Protein AF-A0A7S2FJU8-F1 (afdb_monomer_lite)

pLDDT: mean 85.73, std 15.27, range [33.44, 97.94]

Secondary structure (DSSP, 8-state):
-----S-EETTEE--HHHHHHHHHHHHHHHHHHHHHH-TT--EEEEPPPPP-TT-SB--GGGHHHHHHHHHHHHHHHTT-TTEEEE---PPTTSB-B-SS-TTSB-HHHHHHHHHHHHHHHHHTTSSS-------HHHHTT---TTTS-HHHHHH-SS----

Foldseek 3Di:
DDDDDPQDDVP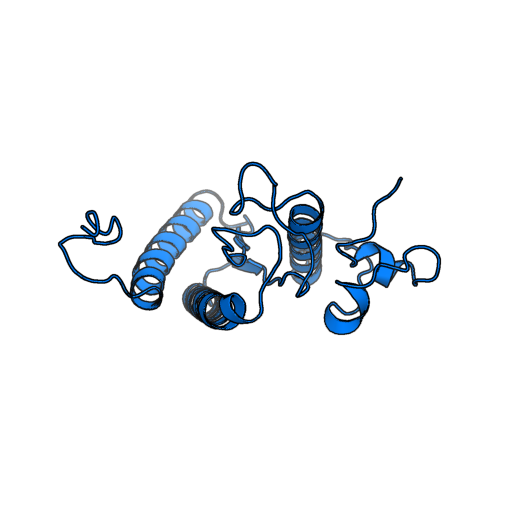DNDDLLNVLVVVLVVVLVVLVVVCVVPVPDAAEAEQQAFQPPPDQFDAPVRPPSSVVSLVSSQVSCPPRPNYYYQDFYADGGDRQADPVHSGHGDQLVVLRRVLSVQVRCVVVVVDPDGQLADDCVPQQCDQPLVPDDPRSLSNYSNHDDD

Radius of gyration: 17.99 Å; chains: 1; bounding box: 42×50×46 Å

Sequence (162 aa):
MSGPREKCYKGADIDALKTADITAVNLKRLIRAIHALSPKTAVLVLARHPDTRQIVYTRESSLPAISALNAAVEKKIEGEPNTFFVNFSFPLGENMFQWLSKVHPNCRGDRVMATSVMEALFSHKILSRGLALGSAEQCLGNSACGSMSLECCQRSALCYVA

Organism: NCBI:txid327968

InterPro domains:
  IPR036514 SGNH hydrolase superfamily [G3DSA:3.40.50.1110] (11-125)

Structure (mmCIF, N/CA/C/O backbone):
data_AF-A0A7S2FJU8-F1
#
_entry.id   AF-A0A7S2FJU8-F1
#
loop_
_atom_site.group_PDB
_atom_site.id
_atom_site.type_symbol
_atom_site.label_atom_id
_atom_site.label_alt_id
_atom_site.label_comp_id
_atom_site.label_asym_id
_atom_site.label_entity_id
_atom_site.label_seq_id
_atom_site.pdbx_PDB_ins_code
_atom_site.Cartn_x
_atom_site.Cartn_y
_atom_site.Cartn_z
_atom_site.occupancy
_atom_site.B_iso_or_equiv
_atom_site.auth_seq_id
_atom_site.auth_comp_id
_atom_site.auth_asym_id
_atom_site.auth_atom_id
_atom_site.pdbx_PDB_model_num
ATOM 1 N N . MET A 1 1 ? 3.660 -32.417 -24.264 1.00 33.44 1 MET A N 1
ATOM 2 C CA . MET A 1 1 ? 2.882 -32.973 -23.137 1.00 33.44 1 MET A CA 1
ATOM 3 C C . MET A 1 1 ? 2.846 -31.928 -22.034 1.00 33.44 1 MET A C 1
ATOM 5 O O . MET A 1 1 ? 3.858 -31.690 -21.391 1.00 33.44 1 MET A O 1
ATOM 9 N N . SER A 1 2 ? 1.736 -31.207 -21.906 1.00 40.16 2 SER A N 1
ATOM 10 C CA . SER A 1 2 ? 1.529 -30.191 -20.869 1.00 40.16 2 SER A CA 1
ATOM 11 C C . SER A 1 2 ? 1.144 -30.882 -19.562 1.00 40.16 2 SER A C 1
ATOM 13 O O . SER A 1 2 ? 0.095 -31.522 -19.508 1.00 40.16 2 SER A O 1
ATOM 15 N N . GLY A 1 3 ? 2.005 -30.786 -18.547 1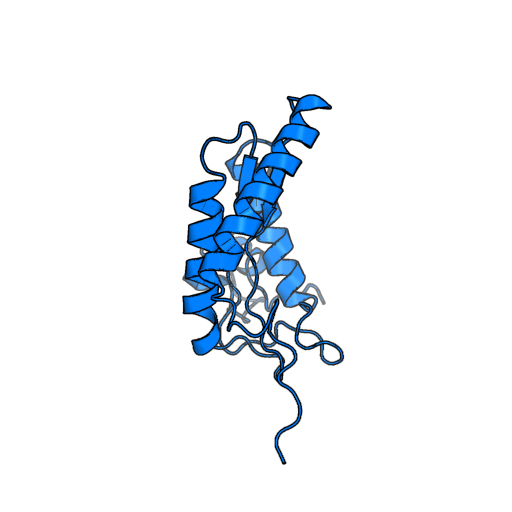.00 38.28 3 GLY A N 1
ATOM 16 C CA . GLY A 1 3 ? 1.758 -31.338 -17.214 1.00 38.28 3 GLY A CA 1
ATOM 17 C C . GLY A 1 3 ? 0.506 -30.756 -16.536 1.00 38.28 3 GLY A C 1
ATOM 18 O O . GLY A 1 3 ? -0.076 -29.784 -17.032 1.00 38.28 3 GLY A O 1
ATOM 19 N N . PRO A 1 4 ? 0.069 -31.343 -15.409 1.00 39.00 4 PRO A N 1
ATOM 20 C CA . PRO A 1 4 ? -1.157 -30.944 -14.726 1.00 39.00 4 PRO A CA 1
ATOM 21 C C . PRO A 1 4 ? -1.068 -29.478 -14.285 1.00 39.00 4 PRO A C 1
ATOM 23 O O . PRO A 1 4 ? -0.095 -29.068 -13.658 1.00 39.00 4 PRO A O 1
ATOM 26 N N . ARG A 1 5 ? -2.083 -28.668 -14.610 1.00 42.94 5 ARG A N 1
ATOM 27 C CA . ARG A 1 5 ? -2.186 -27.289 -14.111 1.00 42.94 5 ARG A CA 1
ATOM 28 C C . ARG A 1 5 ? -2.483 -27.332 -12.607 1.00 42.94 5 ARG A C 1
ATOM 30 O O . ARG A 1 5 ? -3.601 -27.642 -12.215 1.00 42.94 5 ARG A O 1
ATOM 37 N N . GLU A 1 6 ? -1.515 -26.963 -11.773 1.00 46.75 6 GLU A N 1
ATOM 38 C CA . GLU A 1 6 ? -1.601 -26.904 -10.296 1.00 46.75 6 GLU A CA 1
ATOM 39 C C . GLU A 1 6 ? -2.568 -25.828 -9.731 1.00 46.75 6 GLU A C 1
ATOM 41 O O . GLU A 1 6 ? -2.379 -25.330 -8.625 1.00 46.75 6 GLU A O 1
ATOM 46 N N . LYS A 1 7 ? -3.604 -25.402 -10.467 1.00 42.72 7 LYS A N 1
ATOM 47 C CA . LYS A 1 7 ? -4.413 -24.211 -10.125 1.00 42.72 7 LYS A CA 1
ATOM 48 C C . LYS A 1 7 ? -5.892 -24.469 -9.826 1.00 42.72 7 LYS A C 1
ATOM 50 O O . LYS A 1 7 ? -6.702 -23.561 -9.985 1.00 42.72 7 LYS A O 1
ATOM 55 N N . CYS A 1 8 ? -6.281 -25.664 -9.394 1.00 44.12 8 CYS A N 1
ATOM 56 C CA . CYS A 1 8 ? -7.706 -25.975 -9.254 1.00 44.12 8 CYS A CA 1
ATOM 57 C C . CYS A 1 8 ? -8.059 -26.543 -7.875 1.00 44.12 8 CYS A C 1
ATOM 59 O O . CYS A 1 8 ? -7.608 -27.623 -7.504 1.00 44.12 8 CYS A O 1
ATOM 61 N N . TYR A 1 9 ? -8.967 -25.875 -7.158 1.00 48.62 9 TYR A N 1
ATOM 62 C CA . TYR A 1 9 ? -9.789 -26.522 -6.135 1.00 48.62 9 TYR A CA 1
ATOM 63 C C . TYR A 1 9 ? -10.925 -27.237 -6.875 1.00 48.62 9 TYR A C 1
ATOM 65 O O . TYR A 1 9 ? -11.774 -26.588 -7.483 1.00 48.62 9 TYR A O 1
ATOM 73 N N . LYS A 1 10 ? -10.912 -28.576 -6.881 1.00 48.91 10 LYS A N 1
ATOM 74 C CA . LYS A 1 10 ? -11.907 -29.427 -7.572 1.00 48.91 10 LYS A CA 1
ATOM 75 C C . LYS A 1 10 ? -12.054 -29.182 -9.089 1.00 48.91 10 LYS A C 1
ATOM 77 O O . LYS A 1 10 ? -13.158 -29.227 -9.616 1.00 48.91 10 LYS A O 1
ATOM 82 N N . GLY A 1 11 ? -10.958 -28.928 -9.806 1.00 47.28 11 GLY A N 1
ATOM 83 C CA . GLY A 1 11 ? -10.972 -28.868 -11.279 1.00 47.28 11 GLY A CA 1
ATOM 84 C C . GLY A 1 11 ? -11.606 -27.616 -11.906 1.00 47.28 11 GLY A C 1
ATOM 85 O O . GLY A 1 11 ? -11.645 -27.522 -13.128 1.00 47.28 11 GLY A O 1
ATOM 86 N N . ALA A 1 12 ? -12.065 -26.647 -11.107 1.00 50.50 12 ALA A N 1
ATOM 87 C CA . ALA A 1 12 ? -12.533 -25.356 -11.607 1.00 50.50 12 ALA A CA 1
ATOM 88 C C . ALA A 1 12 ? -11.385 -24.334 -11.650 1.00 50.50 12 ALA A C 1
ATOM 90 O O . ALA A 1 12 ? -10.583 -24.258 -10.714 1.00 50.50 12 ALA A O 1
ATOM 91 N N . ASP A 1 13 ? -11.329 -23.536 -12.720 1.00 49.81 13 ASP A N 1
ATOM 92 C CA . ASP A 1 13 ? -10.474 -22.347 -12.790 1.00 49.81 13 ASP A CA 1
ATOM 93 C C . ASP A 1 13 ? -10.989 -21.350 -11.740 1.00 49.81 13 ASP A C 1
ATOM 95 O O . ASP A 1 13 ? -12.112 -20.841 -11.837 1.00 49.81 13 ASP A O 1
ATOM 99 N N . ILE A 1 14 ? -10.224 -21.147 -10.665 1.00 54.75 14 ILE A N 1
ATOM 100 C CA . ILE A 1 14 ? -10.650 -20.255 -9.589 1.00 54.75 14 ILE A CA 1
ATOM 101 C C . ILE A 1 14 ? -10.383 -18.823 -10.039 1.00 54.75 14 ILE A C 1
ATOM 103 O O . ILE A 1 14 ? -9.246 -18.356 -10.062 1.00 54.75 14 ILE A O 1
ATOM 107 N N . ASP A 1 15 ? -11.458 -18.120 -10.374 1.00 63.78 15 ASP A N 1
ATOM 108 C CA . ASP A 1 15 ? -11.441 -16.682 -10.600 1.00 63.78 15 ASP A CA 1
ATOM 109 C C . ASP A 1 15 ? -10.843 -15.964 -9.372 1.00 63.78 15 ASP A C 1
ATOM 111 O O . ASP A 1 15 ? -11.275 -16.159 -8.226 1.00 63.78 15 ASP A O 1
ATOM 115 N N . ALA A 1 16 ? -9.821 -15.137 -9.604 1.00 64.25 16 ALA A N 1
ATOM 116 C CA . ALA A 1 16 ? -9.149 -14.368 -8.562 1.00 64.25 16 ALA A CA 1
ATOM 117 C C . ALA A 1 16 ? -10.133 -13.473 -7.786 1.00 64.25 16 ALA A C 1
ATOM 119 O O . ALA A 1 16 ? -9.978 -13.308 -6.575 1.00 64.25 16 ALA A O 1
ATOM 120 N N . LEU A 1 17 ? -11.186 -12.971 -8.443 1.00 64.06 17 LEU A N 1
ATOM 121 C CA . LEU A 1 17 ? -12.229 -12.173 -7.794 1.00 64.06 17 LEU A CA 1
ATOM 122 C C . LEU A 1 17 ? -13.127 -13.024 -6.887 1.00 64.06 17 LEU A C 1
ATOM 124 O O . LEU A 1 17 ? -13.423 -12.618 -5.768 1.00 64.06 17 LEU A O 1
ATOM 128 N N . LYS A 1 18 ? -13.468 -14.256 -7.281 1.00 68.06 18 LYS A N 1
ATOM 129 C CA . LYS A 1 18 ? -14.182 -15.191 -6.385 1.00 68.06 18 LYS A CA 1
ATOM 130 C C . LYS A 1 18 ? -13.334 -15.574 -5.170 1.00 68.06 18 LYS A C 1
ATOM 132 O O . LYS A 1 18 ? -13.856 -15.761 -4.072 1.00 68.06 18 LYS A O 1
ATOM 137 N N . THR A 1 19 ? -12.015 -15.650 -5.345 1.00 70.38 19 THR A N 1
ATOM 138 C CA . THR A 1 19 ? -11.081 -15.844 -4.225 1.00 70.38 19 THR A CA 1
ATOM 139 C C . THR A 1 19 ? -11.073 -14.633 -3.294 1.00 70.38 19 THR A C 1
ATOM 141 O O . THR A 1 19 ? -10.997 -14.807 -2.077 1.00 70.38 19 THR A O 1
ATOM 144 N N . ALA A 1 20 ? -11.201 -13.415 -3.832 1.00 72.62 20 ALA A N 1
ATOM 145 C CA . ALA A 1 20 ? -11.328 -12.193 -3.041 1.00 72.62 20 ALA A CA 1
ATOM 146 C C . ALA A 1 20 ? -12.534 -12.249 -2.095 1.00 72.62 20 ALA A C 1
ATOM 148 O O . ALA A 1 20 ? -12.416 -11.857 -0.938 1.00 72.62 20 ALA A O 1
ATOM 149 N N . ASP A 1 21 ? -13.666 -12.794 -2.546 1.00 77.31 21 ASP A N 1
ATOM 150 C CA . ASP A 1 21 ? -14.878 -12.930 -1.732 1.00 77.31 21 ASP A CA 1
ATOM 151 C C . ASP A 1 21 ? -14.647 -13.793 -0.494 1.00 77.31 21 ASP A C 1
ATOM 153 O O . ASP A 1 21 ? -14.929 -13.368 0.629 1.00 77.31 21 ASP A O 1
ATOM 157 N N . ILE A 1 22 ? -14.081 -14.981 -0.695 1.00 77.19 22 ILE A N 1
ATOM 158 C CA . ILE A 1 22 ? -13.759 -15.915 0.389 1.00 77.19 22 ILE A CA 1
ATOM 159 C C . ILE A 1 22 ? -12.697 -15.304 1.312 1.00 77.19 22 ILE A C 1
ATOM 161 O O . ILE A 1 22 ? -12.814 -15.365 2.539 1.00 77.19 22 ILE A O 1
ATOM 165 N N . THR A 1 23 ? -11.676 -14.679 0.724 1.00 81.06 23 THR A N 1
ATOM 166 C CA . THR A 1 23 ? -10.568 -14.062 1.460 1.00 81.06 23 THR A CA 1
ATOM 167 C C . THR A 1 23 ? -11.064 -12.926 2.341 1.00 81.06 23 THR A C 1
ATOM 169 O O . THR A 1 23 ? -10.738 -12.891 3.523 1.00 81.06 23 THR A O 1
ATOM 172 N N . ALA A 1 24 ? -11.907 -12.041 1.811 1.00 86.50 24 ALA A N 1
ATOM 173 C CA . ALA A 1 24 ? -12.462 -10.924 2.557 1.00 86.50 24 ALA A CA 1
ATOM 174 C C . ALA A 1 24 ? -13.345 -11.393 3.720 1.00 86.50 24 ALA A C 1
ATOM 176 O O . ALA A 1 24 ? -13.245 -10.846 4.815 1.00 86.50 24 ALA A O 1
ATOM 177 N N . VAL A 1 25 ? -14.163 -12.437 3.538 1.00 88.69 25 VAL A N 1
ATOM 178 C CA . VAL A 1 25 ? -14.958 -13.007 4.642 1.00 88.69 25 VAL A CA 1
ATOM 179 C C . VAL A 1 25 ? -14.056 -13.513 5.769 1.00 88.69 25 VAL A C 1
ATOM 181 O O . VAL A 1 25 ? -14.294 -13.200 6.938 1.00 88.69 25 VAL A O 1
ATOM 184 N N . ASN A 1 26 ? -13.008 -14.268 5.436 1.00 90.75 26 ASN A N 1
ATOM 185 C CA . ASN A 1 26 ? -12.066 -14.778 6.433 1.00 90.75 26 ASN A CA 1
ATOM 186 C C . ASN A 1 26 ? -11.267 -13.652 7.097 1.00 90.75 26 ASN A C 1
ATOM 188 O O . ASN A 1 26 ? -11.074 -13.673 8.311 1.00 90.75 26 ASN A O 1
ATOM 192 N N . LEU A 1 27 ? -10.875 -12.639 6.328 1.00 93.19 27 LEU A N 1
ATOM 193 C CA . LEU A 1 27 ? -10.179 -11.466 6.835 1.00 93.19 27 LEU A CA 1
ATOM 194 C C . LEU A 1 27 ? -11.043 -10.697 7.842 1.00 93.19 27 LEU A C 1
ATOM 196 O O . LEU A 1 27 ? -10.571 -10.396 8.933 1.00 93.19 27 LEU A O 1
ATOM 200 N N . LYS A 1 28 ? -12.329 -10.468 7.549 1.00 95.00 28 LYS A N 1
ATOM 201 C CA . LYS A 1 28 ? -13.265 -9.840 8.501 1.00 95.00 28 LYS A CA 1
ATOM 202 C C . LYS A 1 28 ? -13.424 -10.659 9.776 1.00 95.00 28 LYS A C 1
ATOM 204 O O . LYS A 1 28 ? -13.456 -10.097 10.865 1.00 95.00 28 LYS A O 1
ATOM 209 N N . ARG A 1 29 ? -13.513 -11.990 9.666 1.00 95.31 29 ARG A N 1
ATOM 210 C CA . ARG A 1 29 ? -13.565 -12.870 10.846 1.00 95.31 29 ARG A CA 1
ATOM 211 C C . ARG A 1 29 ? -12.316 -12.711 11.710 1.00 95.31 29 ARG A C 1
ATOM 213 O O . ARG A 1 29 ? -12.450 -12.586 12.923 1.00 95.31 29 ARG A O 1
ATOM 220 N N . LEU A 1 30 ? -11.136 -12.663 11.092 1.00 96.06 30 LEU A N 1
ATOM 221 C CA . LEU A 1 30 ? -9.875 -12.430 11.793 1.00 96.06 30 LEU A CA 1
ATOM 222 C C . LEU A 1 30 ? -9.841 -11.048 12.461 1.00 96.06 30 LEU A C 1
ATOM 224 O O . LEU A 1 30 ? -9.542 -10.963 13.647 1.00 96.06 30 LEU A O 1
ATOM 228 N N . ILE A 1 31 ? -10.204 -9.988 11.736 1.00 96.69 31 ILE A N 1
ATOM 229 C CA . ILE A 1 31 ? -10.285 -8.616 12.262 1.00 96.69 31 ILE A CA 1
ATOM 230 C C . ILE A 1 31 ? -11.190 -8.564 13.498 1.00 96.69 31 ILE A C 1
ATOM 232 O O . ILE A 1 31 ? -10.798 -8.064 14.550 1.00 96.69 31 ILE A O 1
ATOM 236 N N . ARG A 1 32 ? -12.390 -9.142 13.408 1.00 97.19 32 ARG A N 1
ATOM 237 C CA . ARG A 1 32 ? -13.343 -9.183 14.525 1.00 97.19 32 ARG A CA 1
ATOM 238 C C . ARG A 1 32 ? -12.819 -9.991 15.704 1.00 97.19 32 ARG A C 1
ATOM 240 O O . ARG A 1 32 ? -13.049 -9.596 16.840 1.00 97.19 32 ARG A O 1
ATOM 247 N N . ALA A 1 33 ? -12.105 -11.087 15.452 1.00 97.75 33 ALA A N 1
ATOM 248 C CA . ALA A 1 33 ? -11.466 -11.864 16.509 1.00 97.75 33 ALA A CA 1
ATOM 249 C C . ALA A 1 33 ? -10.364 -11.059 17.220 1.00 97.75 33 ALA A C 1
ATOM 251 O O . ALA A 1 33 ? -10.300 -11.077 18.447 1.00 97.75 33 ALA A O 1
ATOM 252 N N . ILE A 1 34 ? -9.554 -10.295 16.477 1.00 97.50 34 ILE A N 1
ATOM 253 C CA . ILE A 1 34 ? -8.563 -9.373 17.055 1.00 97.50 34 ILE A CA 1
ATOM 254 C C . ILE A 1 34 ? -9.265 -8.324 17.926 1.00 97.50 34 ILE A C 1
ATOM 256 O O . ILE A 1 34 ? -8.884 -8.137 19.081 1.00 97.50 34 ILE A O 1
ATOM 260 N N . HIS A 1 35 ? -10.323 -7.681 17.423 1.00 97.94 35 HIS A N 1
ATOM 261 C CA . HIS A 1 35 ? -11.050 -6.655 18.178 1.00 97.94 35 HIS A CA 1
ATOM 262 C C . HIS A 1 35 ? -11.836 -7.198 19.370 1.00 97.94 35 HIS A C 1
ATOM 264 O O . HIS A 1 35 ? -12.000 -6.480 20.352 1.00 97.94 35 HIS A O 1
ATOM 270 N N . ALA A 1 36 ? -12.286 -8.453 19.329 1.00 97.88 36 ALA A N 1
ATOM 271 C CA . ALA A 1 36 ? -12.903 -9.099 20.483 1.00 97.88 36 ALA A CA 1
ATOM 272 C C . ALA A 1 36 ? -11.913 -9.241 21.653 1.00 97.88 36 ALA A C 1
ATOM 274 O O . ALA A 1 36 ? -12.318 -9.143 22.809 1.00 97.88 36 ALA A O 1
ATOM 275 N N . LEU A 1 37 ? -10.623 -9.434 21.357 1.00 97.88 37 LEU A N 1
ATOM 276 C CA . LEU A 1 37 ? -9.556 -9.502 22.361 1.00 97.88 37 LEU A CA 1
ATOM 277 C C . LEU A 1 37 ? -9.031 -8.115 22.753 1.00 97.88 37 LEU A C 1
ATOM 279 O O . LEU A 1 37 ? -8.698 -7.884 23.913 1.00 97.88 37 LEU A O 1
ATOM 283 N N . SER A 1 38 ? -8.947 -7.192 21.794 1.00 97.00 38 SER A N 1
ATOM 284 C CA . SER A 1 38 ? -8.450 -5.832 22.007 1.00 97.00 38 SER A CA 1
ATOM 285 C C . SER A 1 38 ? -9.194 -4.830 21.113 1.00 97.00 38 SER A C 1
ATOM 287 O O . SER A 1 38 ? -8.767 -4.558 19.986 1.00 97.00 38 SER A O 1
ATOM 289 N N . PRO A 1 39 ? -10.290 -4.221 21.607 1.00 95.69 39 PRO A N 1
ATOM 290 C CA . PRO A 1 39 ? -11.138 -3.330 20.804 1.00 95.69 39 PRO A CA 1
ATOM 291 C C . PRO A 1 39 ? -10.443 -2.055 20.305 1.00 95.69 39 PRO A C 1
ATOM 293 O O . PRO A 1 39 ? -10.923 -1.405 19.379 1.00 95.69 39 PRO A O 1
ATOM 296 N N . LYS A 1 40 ? -9.328 -1.666 20.938 1.00 95.00 40 LYS A N 1
ATOM 297 C CA . LYS A 1 40 ? -8.563 -0.450 20.613 1.00 95.00 40 LYS A CA 1
ATOM 298 C C . LYS A 1 40 ? -7.407 -0.698 19.642 1.00 95.00 40 LYS A C 1
ATOM 300 O O . LYS A 1 40 ? -6.720 0.252 19.276 1.00 95.00 40 LYS A O 1
ATOM 305 N N . THR A 1 41 ? -7.153 -1.949 19.262 1.00 95.94 41 THR A N 1
ATOM 306 C CA . THR A 1 41 ? -6.088 -2.273 18.310 1.00 95.94 41 THR A CA 1
ATOM 307 C C . THR A 1 41 ? -6.448 -1.734 16.931 1.00 95.94 41 THR A C 1
ATOM 309 O O . THR A 1 41 ? -7.558 -1.948 16.461 1.00 95.94 41 THR A O 1
ATOM 312 N N . ALA A 1 42 ? -5.504 -1.055 16.280 1.00 96.44 42 ALA A N 1
ATOM 313 C CA . ALA A 1 42 ? -5.615 -0.728 14.866 1.00 96.44 42 ALA A CA 1
ATOM 314 C C . ALA A 1 42 ? -5.166 -1.926 14.021 1.00 96.44 42 ALA A C 1
ATOM 316 O O . ALA A 1 42 ? -4.082 -2.470 14.247 1.00 96.44 42 ALA A O 1
ATOM 317 N N . VAL A 1 43 ? -5.974 -2.317 13.038 1.00 97.38 43 VAL A N 1
ATOM 318 C CA . VAL A 1 43 ? -5.638 -3.381 12.086 1.00 97.38 43 VAL A CA 1
ATOM 319 C C . VAL A 1 43 ? -5.367 -2.767 10.720 1.00 97.38 43 VAL A C 1
ATOM 321 O O . VAL A 1 43 ? -6.233 -2.137 10.120 1.00 97.38 43 VAL A O 1
ATOM 324 N N . LEU A 1 44 ? -4.153 -2.969 10.215 1.00 97.25 44 LEU A N 1
ATOM 325 C CA . LEU A 1 44 ? -3.760 -2.551 8.874 1.00 97.25 44 LEU A CA 1
ATOM 326 C C . LEU A 1 44 ? -3.844 -3.741 7.921 1.00 97.25 44 LEU A C 1
ATOM 328 O O . LEU A 1 44 ? -3.171 -4.753 8.122 1.00 97.25 44 LEU A O 1
ATOM 332 N N . VAL A 1 45 ? -4.647 -3.612 6.870 1.00 96.56 45 VAL A N 1
ATOM 333 C CA . VAL A 1 45 ? -4.722 -4.588 5.781 1.00 96.56 45 VAL A CA 1
ATOM 334 C C . VAL A 1 45 ? -3.901 -4.059 4.618 1.00 96.56 45 VAL A C 1
ATOM 336 O O . VAL A 1 45 ? -4.254 -3.054 4.010 1.00 96.56 45 VAL A O 1
ATOM 339 N N . LEU A 1 46 ? -2.799 -4.733 4.309 1.00 96.19 46 LEU A N 1
ATOM 340 C CA . LEU A 1 46 ? -1.916 -4.330 3.220 1.00 96.19 46 LEU A CA 1
ATOM 341 C C . LEU A 1 46 ? -2.491 -4.748 1.866 1.00 96.19 46 LEU A C 1
ATOM 343 O O . LEU A 1 46 ? -2.950 -5.883 1.700 1.00 96.19 46 LEU A O 1
ATOM 347 N N . ALA A 1 47 ? -2.397 -3.853 0.884 1.00 94.56 47 ALA A N 1
ATOM 348 C CA . ALA A 1 47 ? -2.607 -4.200 -0.509 1.00 94.56 47 ALA A CA 1
ATOM 349 C C . ALA A 1 47 ? -1.672 -5.341 -0.935 1.00 94.56 47 ALA A C 1
ATOM 351 O O . ALA A 1 47 ? -0.520 -5.454 -0.509 1.00 94.56 47 ALA A O 1
ATOM 352 N N . ARG A 1 48 ? -2.167 -6.204 -1.819 1.00 91.06 48 ARG A N 1
ATOM 353 C CA . ARG A 1 48 ? -1.342 -7.213 -2.472 1.00 91.06 48 ARG A CA 1
ATOM 354 C C . ARG A 1 48 ? -0.473 -6.525 -3.521 1.00 91.06 48 ARG A C 1
ATOM 356 O O . ARG A 1 48 ? -1.001 -5.845 -4.398 1.00 91.06 48 ARG A O 1
ATOM 363 N N . HIS A 1 49 ? 0.838 -6.735 -3.467 1.00 89.12 49 HIS A N 1
ATOM 364 C CA . HIS A 1 49 ? 1.743 -6.294 -4.528 1.00 89.12 49 HIS A CA 1
ATOM 365 C C . HIS A 1 49 ? 1.597 -7.184 -5.780 1.00 89.12 49 HIS A C 1
ATOM 367 O O . HIS A 1 49 ? 1.162 -8.339 -5.674 1.00 89.12 49 HIS A O 1
ATOM 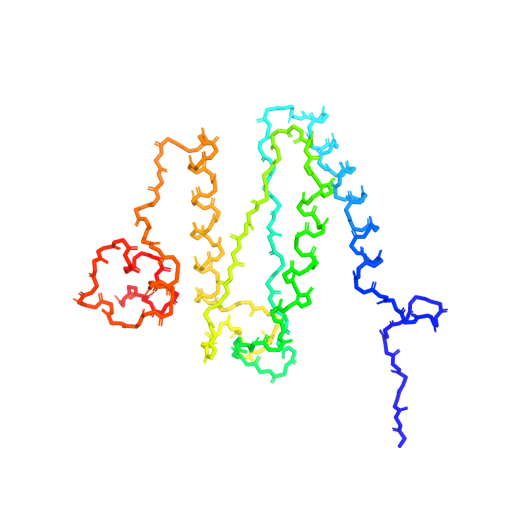373 N N . PRO A 1 50 ? 1.965 -6.694 -6.978 1.00 83.12 50 PRO A N 1
ATOM 374 C CA . PRO A 1 50 ? 1.995 -7.534 -8.167 1.00 83.12 50 PRO A CA 1
ATOM 375 C C . PRO A 1 50 ? 2.930 -8.736 -7.984 1.00 83.12 50 PRO A C 1
ATOM 377 O O . PRO A 1 50 ? 3.972 -8.638 -7.344 1.00 83.12 50 PRO A O 1
ATOM 380 N N . ASP A 1 51 ? 2.539 -9.879 -8.542 1.00 74.06 51 ASP A N 1
ATOM 381 C CA . ASP A 1 51 ? 3.366 -11.084 -8.626 1.00 74.06 51 ASP A CA 1
ATOM 382 C C . ASP A 1 51 ? 3.938 -11.161 -10.041 1.00 74.06 51 ASP A C 1
ATOM 384 O O . ASP A 1 51 ? 3.191 -11.164 -11.025 1.00 74.06 51 ASP A O 1
ATOM 388 N N . THR A 1 52 ? 5.261 -11.187 -10.158 1.00 68.44 52 THR A N 1
ATOM 389 C CA . THR A 1 52 ? 5.932 -11.162 -11.453 1.00 68.44 52 THR A CA 1
ATOM 390 C C . THR A 1 52 ? 6.365 -12.540 -11.939 1.00 68.44 52 THR A C 1
ATOM 392 O O . THR A 1 52 ? 6.729 -12.623 -13.114 1.00 68.44 52 THR A O 1
ATOM 395 N N . ARG A 1 53 ? 6.286 -13.594 -11.095 1.00 66.81 53 ARG A N 1
ATOM 396 C CA . ARG A 1 53 ? 6.586 -15.048 -11.264 1.00 66.81 53 ARG A CA 1
ATOM 397 C C . ARG A 1 53 ? 7.868 -15.477 -11.991 1.00 66.81 53 ARG A C 1
ATOM 399 O O . ARG A 1 53 ? 8.362 -16.575 -11.771 1.00 66.81 53 ARG A O 1
ATOM 406 N N . GLN A 1 54 ? 8.389 -14.668 -12.897 1.00 65.56 54 GLN A N 1
ATOM 407 C CA . GLN A 1 54 ? 9.414 -14.998 -13.879 1.00 65.56 54 GLN A CA 1
ATOM 408 C C . GLN A 1 54 ? 10.435 -13.872 -14.060 1.00 65.56 54 GLN A C 1
ATOM 410 O O . GLN A 1 54 ? 11.545 -14.143 -14.524 1.00 65.56 54 GLN A O 1
ATOM 415 N N . ILE A 1 55 ? 10.134 -12.643 -13.631 1.00 77.12 55 ILE A N 1
ATOM 416 C CA . ILE A 1 55 ? 11.046 -11.495 -13.742 1.00 77.12 55 ILE A CA 1
ATOM 417 C C . ILE A 1 55 ? 11.126 -10.686 -12.445 1.00 77.12 55 ILE A C 1
ATOM 419 O O . ILE A 1 55 ? 10.249 -10.791 -11.600 1.00 77.12 55 ILE A O 1
ATOM 423 N N . VAL A 1 56 ? 12.160 -9.857 -12.307 1.00 83.50 56 VAL A N 1
ATOM 424 C CA . VAL A 1 56 ? 12.355 -9.000 -11.124 1.00 83.50 56 VAL A CA 1
ATOM 425 C C . VAL A 1 56 ? 11.757 -7.595 -11.270 1.00 83.50 56 VAL A C 1
ATOM 427 O O . VAL A 1 56 ? 11.863 -6.793 -10.349 1.00 83.50 56 VAL A O 1
ATOM 430 N N . TYR A 1 57 ? 11.122 -7.293 -12.408 1.00 87.56 57 TYR A N 1
ATOM 431 C CA . TYR A 1 57 ? 10.609 -5.959 -12.726 1.00 87.56 57 TYR A CA 1
ATOM 432 C C . TYR A 1 57 ? 9.088 -5.872 -12.648 1.00 87.56 57 TYR A C 1
ATOM 434 O O . TYR A 1 57 ? 8.389 -6.777 -13.113 1.00 87.56 57 TYR A O 1
ATOM 442 N N . THR A 1 58 ? 8.568 -4.760 -12.134 1.00 84.75 58 THR A N 1
ATOM 443 C CA . THR A 1 58 ? 7.126 -4.475 -12.170 1.00 84.75 58 THR A CA 1
ATOM 444 C C . THR A 1 58 ? 6.665 -4.263 -13.613 1.00 84.75 58 THR A C 1
ATOM 446 O O . THR A 1 58 ? 7.259 -3.476 -14.352 1.00 84.75 58 THR A O 1
ATOM 449 N N . ARG A 1 59 ? 5.588 -4.941 -14.024 1.00 83.62 59 ARG A N 1
ATOM 450 C CA . ARG A 1 59 ? 4.993 -4.809 -15.363 1.00 83.62 59 ARG A CA 1
ATOM 451 C C . ARG A 1 59 ? 3.620 -4.176 -15.288 1.00 83.62 59 ARG A C 1
ATOM 453 O O . ARG A 1 59 ? 2.832 -4.507 -14.413 1.00 83.62 59 ARG A O 1
ATOM 460 N N . GLU A 1 60 ? 3.300 -3.375 -16.293 1.00 85.38 60 GLU A N 1
ATOM 461 C CA . GLU A 1 60 ? 1.970 -2.793 -16.450 1.00 85.38 60 GLU A CA 1
ATOM 462 C C . GLU A 1 60 ? 0.887 -3.876 -16.545 1.00 85.38 60 GLU A C 1
ATOM 464 O O . GLU A 1 60 ? -0.151 -3.776 -15.902 1.00 85.38 60 GLU A O 1
ATOM 469 N N . SER A 1 61 ? 1.173 -4.987 -17.231 1.00 81.88 61 SER A N 1
ATOM 470 C CA . SER A 1 61 ? 0.225 -6.092 -17.414 1.00 81.88 61 SER A CA 1
ATOM 471 C C . SER A 1 61 ? -0.235 -6.766 -16.115 1.00 81.88 61 SER A C 1
ATOM 473 O O . SER A 1 61 ? -1.269 -7.430 -16.118 1.00 81.88 61 SER A O 1
ATOM 475 N N . SER A 1 62 ? 0.528 -6.667 -15.018 1.00 75.00 62 SER A N 1
ATOM 476 C CA . SER A 1 62 ? 0.144 -7.260 -13.729 1.00 75.00 62 SER A CA 1
ATOM 477 C C . SER A 1 62 ? -0.629 -6.300 -12.824 1.00 75.00 62 SER A C 1
ATOM 479 O O . SER A 1 62 ? -1.195 -6.753 -11.828 1.00 75.00 62 SER A O 1
ATOM 481 N N . LEU A 1 63 ? -0.700 -5.008 -13.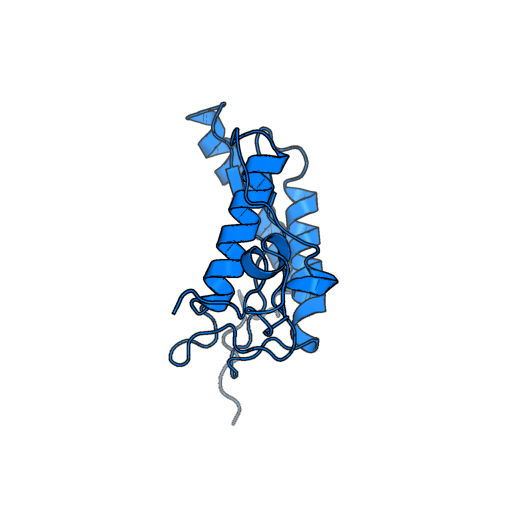162 1.00 81.81 63 LEU A N 1
ATOM 482 C CA . LEU A 1 63 ? -1.346 -4.008 -12.315 1.00 81.81 63 LEU A CA 1
ATOM 483 C C . LEU A 1 63 ? -2.880 -4.101 -12.325 1.00 81.81 63 LEU A C 1
ATOM 485 O O . LEU A 1 63 ? -3.436 -4.195 -11.234 1.00 81.81 63 LEU A O 1
ATOM 489 N N . PRO A 1 64 ? -3.597 -4.173 -13.470 1.00 85.38 64 PRO A N 1
ATOM 490 C CA . PRO A 1 64 ? -5.060 -4.075 -13.467 1.00 85.38 64 PRO A CA 1
ATOM 491 C C . PRO A 1 64 ? -5.754 -5.143 -12.615 1.00 85.38 64 PRO A C 1
ATOM 493 O O . PRO A 1 64 ? -6.634 -4.830 -11.817 1.00 85.38 64 PRO A O 1
ATOM 496 N N . ALA A 1 65 ? -5.330 -6.405 -12.738 1.00 82.56 65 ALA A N 1
ATOM 497 C CA . ALA A 1 65 ? -5.921 -7.510 -11.985 1.00 82.56 65 ALA A CA 1
ATOM 498 C C . ALA A 1 65 ? -5.667 -7.385 -10.473 1.00 82.56 65 ALA A C 1
ATOM 500 O O . ALA A 1 65 ? -6.542 -7.688 -9.663 1.00 82.56 65 ALA A O 1
ATOM 501 N N . ILE A 1 66 ? -4.477 -6.920 -10.091 1.00 86.81 66 ILE A N 1
ATOM 502 C CA . ILE A 1 66 ? -4.094 -6.743 -8.688 1.00 86.81 66 ILE A CA 1
ATOM 503 C C . ILE A 1 66 ? -4.782 -5.517 -8.088 1.00 86.81 66 ILE A C 1
ATOM 505 O O . ILE A 1 66 ? -5.314 -5.608 -6.985 1.00 86.81 66 ILE A O 1
ATOM 509 N N . SER A 1 67 ? -4.867 -4.410 -8.825 1.00 88.81 67 SER A N 1
ATOM 510 C CA . SER A 1 67 ? -5.631 -3.226 -8.428 1.00 88.81 67 SER A CA 1
ATOM 511 C C . SER A 1 67 ? -7.111 -3.551 -8.234 1.00 88.81 67 SER A C 1
ATOM 513 O O . SER A 1 67 ? -7.685 -3.165 -7.219 1.00 88.81 67 SER A O 1
ATOM 515 N N . ALA A 1 68 ? -7.717 -4.319 -9.146 1.00 88.50 68 ALA A N 1
ATOM 516 C CA . ALA A 1 68 ? -9.107 -4.756 -9.013 1.00 88.50 68 ALA A CA 1
ATOM 517 C C . ALA A 1 68 ? -9.319 -5.646 -7.777 1.00 88.50 68 ALA A C 1
ATOM 519 O O . ALA A 1 68 ? -10.289 -5.463 -7.042 1.00 88.50 68 ALA A O 1
ATOM 520 N N . LEU A 1 69 ? -8.394 -6.577 -7.513 1.00 88.06 69 LEU A N 1
ATOM 521 C CA . LEU A 1 69 ? -8.423 -7.415 -6.314 1.00 88.06 69 LEU A CA 1
ATOM 522 C C . LEU A 1 69 ? -8.312 -6.579 -5.030 1.00 88.06 69 LEU A C 1
ATOM 524 O O . LEU A 1 69 ? -9.102 -6.772 -4.108 1.00 88.06 69 LEU A O 1
ATOM 528 N N . ASN A 1 70 ? -7.356 -5.651 -4.974 1.00 92.69 70 ASN A N 1
ATOM 529 C CA . ASN A 1 70 ? -7.139 -4.781 -3.819 1.00 92.69 70 ASN A CA 1
ATOM 530 C C . ASN A 1 70 ? -8.362 -3.900 -3.544 1.00 92.69 70 ASN A C 1
ATOM 532 O O . ASN A 1 70 ? -8.852 -3.899 -2.419 1.00 92.69 70 ASN A O 1
ATOM 536 N N . ALA A 1 71 ? -8.922 -3.260 -4.575 1.00 92.75 71 ALA A N 1
ATOM 537 C CA . ALA A 1 71 ? -10.141 -2.460 -4.451 1.00 92.75 71 ALA A CA 1
ATOM 538 C C . ALA A 1 71 ? -11.343 -3.297 -3.975 1.00 92.75 71 ALA A C 1
ATOM 540 O O . ALA A 1 71 ? -12.147 -2.848 -3.157 1.00 92.75 71 ALA A O 1
ATOM 541 N N . ALA A 1 72 ? -11.467 -4.542 -4.450 1.00 91.56 72 ALA A N 1
ATOM 542 C CA . ALA A 1 72 ? -12.521 -5.449 -4.002 1.00 91.56 72 ALA A CA 1
ATOM 543 C C . ALA A 1 72 ? -12.362 -5.850 -2.525 1.00 91.56 72 ALA A C 1
ATOM 545 O O . ALA A 1 72 ? -13.364 -5.964 -1.818 1.00 91.56 72 ALA A O 1
ATOM 546 N N . VAL A 1 73 ? -11.131 -6.068 -2.051 1.00 92.00 73 VAL A N 1
ATOM 547 C CA . VAL A 1 73 ? -10.854 -6.366 -0.636 1.00 92.00 73 VAL A CA 1
ATOM 548 C C . VAL A 1 73 ? -11.114 -5.141 0.237 1.00 92.00 73 VAL A C 1
ATOM 550 O O . VAL A 1 73 ? -11.839 -5.269 1.223 1.00 92.00 73 VAL A O 1
ATOM 553 N N . GLU A 1 74 ? -10.593 -3.975 -0.147 1.00 94.75 74 GLU A N 1
ATOM 554 C CA . GLU A 1 74 ? -10.787 -2.693 0.542 1.00 94.75 74 GLU A CA 1
ATOM 555 C C . GLU A 1 74 ? -12.275 -2.406 0.771 1.00 94.75 74 GLU A C 1
ATOM 557 O O . GLU A 1 74 ? -12.719 -2.281 1.912 1.00 94.75 74 GLU A O 1
ATOM 562 N N . LYS A 1 75 ? -13.080 -2.462 -0.296 1.00 93.75 75 LYS A N 1
ATOM 563 C CA . LYS A 1 75 ? -14.535 -2.269 -0.219 1.00 93.75 75 LYS A CA 1
ATOM 564 C C . LYS A 1 75 ? -15.236 -3.256 0.722 1.00 93.75 75 LYS A C 1
ATOM 566 O O . LYS A 1 75 ? -16.287 -2.960 1.278 1.00 93.75 75 LYS A O 1
ATOM 571 N N . LYS A 1 76 ? -14.713 -4.473 0.884 1.00 92.19 76 LYS A N 1
ATOM 572 C CA . LYS A 1 76 ? -15.359 -5.506 1.715 1.00 92.19 76 LYS A CA 1
ATOM 573 C C . LYS A 1 76 ? -15.040 -5.379 3.195 1.00 92.19 76 LYS A C 1
ATOM 575 O O . LYS A 1 76 ? -15.862 -5.795 4.023 1.00 92.19 76 LYS A O 1
ATOM 580 N N . ILE A 1 77 ? -13.857 -4.867 3.518 1.00 93.62 77 ILE A N 1
ATOM 581 C CA . ILE A 1 77 ? -13.460 -4.576 4.898 1.00 93.62 77 ILE A CA 1
ATOM 582 C C . ILE A 1 77 ? -13.911 -3.182 5.344 1.00 93.62 77 ILE A C 1
ATOM 584 O O . ILE A 1 77 ? -13.881 -2.906 6.541 1.00 93.62 77 ILE A O 1
ATOM 588 N N . GLU A 1 78 ? -14.365 -2.341 4.410 1.00 91.12 78 GLU A N 1
ATOM 589 C CA . GLU A 1 78 ? -15.011 -1.064 4.700 1.00 91.12 78 GLU A CA 1
ATOM 590 C C . GLU A 1 78 ? -16.112 -1.249 5.761 1.00 91.12 78 GLU A C 1
ATOM 592 O O . GLU A 1 78 ? -16.971 -2.133 5.666 1.00 91.12 78 GLU A O 1
ATOM 597 N N . GLY A 1 79 ? -16.038 -0.444 6.823 1.00 91.25 79 GLY A N 1
ATOM 598 C CA . GLY A 1 79 ? -16.953 -0.496 7.963 1.00 91.25 79 GLY A CA 1
ATOM 599 C C . GLY A 1 79 ? -16.516 -1.384 9.136 1.00 91.25 79 GLY A C 1
ATOM 600 O O . GLY A 1 79 ? -17.166 -1.334 10.179 1.00 91.25 79 GLY A O 1
ATOM 601 N N . GLU A 1 80 ? -15.432 -2.163 9.033 1.00 95.06 80 GLU A N 1
ATOM 602 C CA . GLU A 1 80 ? -14.837 -2.773 10.231 1.00 95.06 80 GLU A CA 1
ATOM 603 C C . GLU A 1 80 ? -14.169 -1.682 11.100 1.00 95.06 80 GLU A C 1
ATOM 605 O O . GLU A 1 80 ? -13.413 -0.856 10.579 1.00 95.06 80 GLU A O 1
ATOM 610 N N . PRO A 1 81 ? -14.433 -1.635 12.421 1.00 93.88 81 PRO A N 1
ATOM 611 C CA . PRO A 1 81 ? -13.902 -0.585 13.290 1.00 93.88 81 PRO A CA 1
ATOM 612 C C . PRO A 1 81 ? -12.375 -0.657 13.351 1.00 93.88 81 PRO A C 1
ATOM 614 O O . PRO A 1 81 ? -11.818 -1.745 13.262 1.00 93.88 81 PRO A O 1
ATOM 617 N N . ASN A 1 82 ? -11.697 0.486 13.506 1.00 95.44 82 ASN A N 1
ATOM 618 C CA . ASN A 1 82 ? -10.233 0.577 13.645 1.00 95.44 82 ASN A CA 1
ATOM 619 C C . ASN A 1 82 ? -9.438 -0.234 12.598 1.00 95.44 82 ASN A C 1
ATOM 621 O O . ASN A 1 82 ? -8.328 -0.690 12.867 1.00 95.44 82 ASN A O 1
ATOM 625 N N . THR A 1 83 ? -10.011 -0.424 11.408 1.00 96.94 83 THR A N 1
ATOM 626 C CA . THR A 1 83 ? -9.415 -1.195 10.317 1.00 96.94 83 THR A CA 1
ATOM 627 C C . THR A 1 83 ? -9.141 -0.273 9.147 1.00 96.94 83 THR A C 1
ATOM 629 O O . THR A 1 83 ? -10.029 0.457 8.712 1.00 96.94 83 THR A O 1
ATOM 632 N N . PHE A 1 84 ? -7.922 -0.324 8.623 1.00 96.06 84 PHE A N 1
ATOM 633 C CA . PHE A 1 84 ? -7.476 0.579 7.570 1.00 96.06 84 PHE A CA 1
ATOM 634 C C . PHE A 1 84 ? -6.810 -0.210 6.452 1.00 96.06 84 PHE A C 1
ATOM 636 O O . PHE A 1 84 ? -5.987 -1.094 6.706 1.00 96.06 84 PHE A O 1
ATOM 643 N N . PHE A 1 85 ? -7.169 0.103 5.210 1.00 96.25 85 PHE A N 1
ATOM 644 C CA . PHE A 1 85 ? -6.514 -0.469 4.045 1.00 96.25 85 PHE A CA 1
ATOM 645 C C . PHE A 1 85 ? -5.289 0.373 3.683 1.00 96.25 85 PHE A C 1
ATOM 647 O O . PHE A 1 85 ? -5.380 1.590 3.544 1.00 96.25 85 PHE A O 1
ATOM 654 N N . VAL A 1 86 ? -4.133 -0.269 3.544 1.00 96.88 86 VAL A N 1
ATOM 655 C CA . VAL A 1 86 ? -2.881 0.389 3.161 1.00 96.88 86 VAL A CA 1
ATOM 656 C C . VAL A 1 86 ? -2.626 0.089 1.697 1.00 96.88 86 VAL A C 1
ATOM 658 O O . VAL A 1 86 ? -2.149 -0.994 1.345 1.00 96.88 86 VAL A O 1
ATOM 661 N N . ASN A 1 87 ? -2.961 1.053 0.847 1.00 93.62 87 ASN A N 1
ATOM 662 C CA . ASN A 1 87 ? -2.737 0.945 -0.583 1.00 93.62 87 ASN A CA 1
ATOM 663 C C . ASN A 1 87 ? -1.328 1.420 -0.961 1.00 93.62 87 ASN A C 1
ATOM 665 O O . ASN A 1 87 ? -0.799 2.370 -0.384 1.00 93.62 87 ASN A O 1
ATOM 669 N N . PHE A 1 88 ? -0.722 0.750 -1.935 1.00 93.19 88 PHE A N 1
ATOM 670 C CA . PHE A 1 88 ? 0.578 1.109 -2.487 1.00 93.19 88 PHE A CA 1
ATOM 671 C C . PHE A 1 88 ? 0.743 0.509 -3.883 1.00 93.19 88 PHE A C 1
ATOM 673 O O . PHE A 1 88 ? 0.062 -0.445 -4.265 1.00 93.19 88 PHE A O 1
ATOM 680 N N . SER A 1 89 ? 1.675 1.062 -4.653 1.00 90.19 89 SER A N 1
ATOM 681 C CA . SER A 1 89 ? 2.053 0.548 -5.967 1.00 90.19 89 SER A CA 1
ATOM 682 C C . SER A 1 89 ? 3.569 0.524 -6.099 1.00 90.19 89 SER A C 1
ATOM 684 O O . SER A 1 89 ? 4.271 1.241 -5.394 1.00 90.19 89 SER A O 1
ATOM 686 N N . PHE A 1 90 ? 4.082 -0.334 -6.976 1.00 92.31 90 PHE A N 1
ATOM 687 C CA . PHE A 1 90 ? 5.500 -0.360 -7.319 1.00 92.31 90 PHE A CA 1
ATOM 688 C C . PHE A 1 90 ? 5.738 0.425 -8.614 1.00 92.31 90 PHE A C 1
ATOM 690 O O . PHE A 1 90 ? 4.892 0.357 -9.511 1.00 92.31 90 PHE A O 1
ATOM 697 N N . PRO A 1 91 ? 6.877 1.132 -8.751 1.00 92.50 91 PRO A N 1
ATOM 698 C CA . PRO A 1 91 ? 7.202 1.825 -9.988 1.00 92.50 91 PRO A CA 1
ATOM 699 C C . PRO A 1 91 ? 7.358 0.822 -11.138 1.00 92.50 91 PRO A C 1
ATOM 701 O O . PRO A 1 91 ? 7.912 -0.271 -10.971 1.00 92.50 91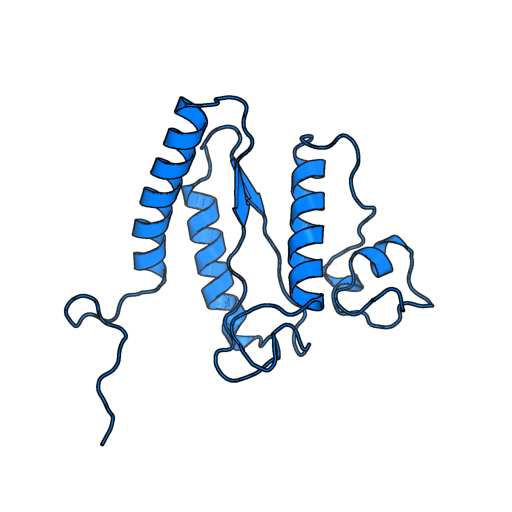 PRO A O 1
ATOM 704 N N . LEU A 1 92 ? 6.823 1.189 -12.304 1.00 90.62 92 LEU A N 1
ATOM 705 C CA . LEU A 1 92 ? 6.884 0.385 -13.523 1.00 90.62 92 LEU A CA 1
ATOM 706 C C . LEU A 1 92 ? 8.315 0.283 -14.045 1.00 90.62 92 LEU A C 1
ATOM 708 O O . LEU A 1 92 ? 9.070 1.244 -13.981 1.00 90.62 92 LEU A O 1
ATOM 712 N N . GLY A 1 93 ? 8.678 -0.880 -14.589 1.00 89.38 93 GLY A N 1
ATOM 713 C CA . GLY A 1 93 ? 9.992 -1.091 -15.203 1.00 89.38 93 GLY A CA 1
ATOM 714 C C . GLY A 1 93 ? 11.151 -1.216 -14.212 1.00 89.38 93 GLY A C 1
ATOM 715 O O . GLY A 1 93 ? 12.264 -1.523 -14.627 1.00 89.38 93 GLY A O 1
ATOM 716 N N . GLU A 1 94 ? 10.898 -1.061 -12.912 1.00 91.56 94 GLU A N 1
ATOM 717 C CA . GLU A 1 94 ? 11.930 -1.087 -11.879 1.00 91.56 94 GLU A CA 1
ATOM 718 C C . GLU A 1 94 ? 1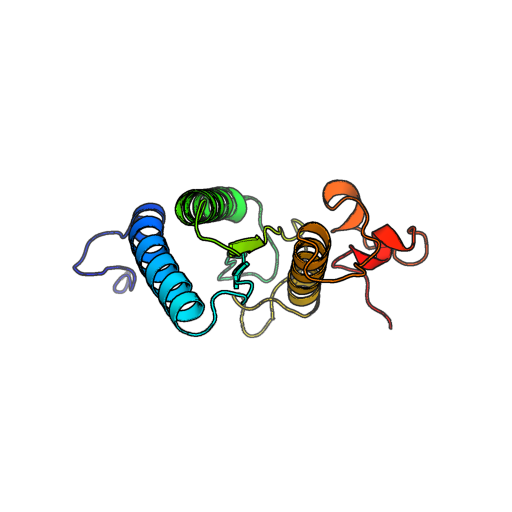2.092 -2.453 -11.222 1.00 91.56 94 GLU A C 1
ATOM 720 O O . GLU A 1 94 ? 11.134 -3.220 -11.091 1.00 91.56 94 GLU A O 1
ATOM 725 N N . ASN A 1 95 ? 13.323 -2.752 -10.795 1.00 91.81 95 ASN A N 1
ATOM 726 C CA . ASN A 1 95 ? 13.659 -3.991 -10.095 1.00 91.81 95 ASN A CA 1
ATOM 727 C C . ASN A 1 95 ? 13.159 -3.943 -8.644 1.00 91.81 95 ASN A C 1
ATOM 729 O O . ASN A 1 95 ? 13.800 -3.333 -7.788 1.00 91.81 95 ASN A O 1
ATOM 733 N N . MET A 1 96 ? 12.056 -4.633 -8.367 1.00 93.00 96 MET A N 1
ATOM 734 C CA . MET A 1 96 ? 11.352 -4.574 -7.081 1.00 93.00 96 MET A CA 1
ATOM 735 C C . MET A 1 96 ? 11.321 -5.908 -6.335 1.00 93.00 96 MET A C 1
ATOM 737 O O . MET A 1 96 ? 10.847 -5.955 -5.203 1.00 93.00 96 MET A O 1
ATOM 741 N N . PHE A 1 97 ? 11.843 -6.984 -6.931 1.00 91.88 97 PHE A N 1
ATOM 742 C CA . PHE A 1 97 ? 11.777 -8.337 -6.374 1.00 91.88 97 PHE A CA 1
ATOM 743 C C . PHE A 1 97 ? 13.162 -8.940 -6.152 1.00 91.88 97 PHE A C 1
ATOM 745 O O . PHE A 1 97 ? 14.165 -8.502 -6.722 1.00 91.88 97 PHE A O 1
ATOM 752 N N . GLN A 1 98 ? 13.227 -9.956 -5.298 1.00 90.19 98 GLN A N 1
ATOM 753 C CA . GLN A 1 98 ? 14.457 -10.695 -5.040 1.00 90.19 98 GLN A CA 1
ATOM 754 C C . GLN A 1 98 ? 14.838 -11.553 -6.251 1.00 90.19 98 GLN A C 1
ATOM 756 O O . GLN A 1 98 ? 13.990 -12.084 -6.968 1.00 90.19 98 GLN A O 1
ATOM 761 N N . TRP A 1 99 ? 16.142 -11.748 -6.454 1.00 84.94 99 TRP A N 1
ATOM 762 C CA . TRP A 1 99 ? 16.643 -12.583 -7.549 1.00 84.94 99 TRP A CA 1
ATOM 763 C C . TRP A 1 99 ? 16.275 -14.064 -7.373 1.00 84.94 99 TRP A C 1
ATOM 765 O O . TRP A 1 99 ? 15.833 -14.717 -8.318 1.00 84.94 99 TRP A O 1
ATOM 775 N N . LEU A 1 100 ? 16.428 -14.574 -6.144 1.00 82.62 100 LEU A N 1
ATOM 776 C CA . LEU A 1 100 ? 16.155 -15.970 -5.781 1.00 82.62 100 LEU A CA 1
ATOM 777 C C . LEU A 1 100 ? 14.659 -16.263 -5.619 1.00 82.62 100 LEU A C 1
ATOM 779 O O . LEU A 1 100 ? 14.237 -17.405 -5.773 1.00 82.62 100 LEU A O 1
ATOM 783 N N . SER A 1 101 ? 13.855 -15.236 -5.336 1.00 80.25 101 SER A N 1
ATOM 784 C CA . SER A 1 101 ? 12.403 -15.339 -5.251 1.00 80.25 101 SER A CA 1
ATOM 785 C C . SER A 1 101 ? 11.743 -14.147 -5.925 1.00 80.25 101 SER A C 1
ATOM 787 O O . SER A 1 101 ? 11.570 -13.078 -5.342 1.00 80.25 101 SER A O 1
ATOM 789 N N . LYS A 1 102 ? 11.293 -14.367 -7.159 1.00 81.06 102 LYS A N 1
ATOM 790 C CA . LYS A 1 102 ? 10.643 -13.355 -8.006 1.00 81.06 102 LYS A CA 1
ATOM 791 C C . LYS A 1 102 ? 9.194 -13.064 -7.595 1.00 81.06 102 LYS A C 1
ATOM 793 O O . LYS A 1 102 ? 8.412 -12.560 -8.389 1.00 81.06 102 LYS A O 1
ATOM 798 N N . VAL A 1 103 ? 8.831 -13.447 -6.376 1.00 83.19 103 VAL A N 1
ATOM 799 C CA . VAL A 1 103 ? 7.538 -13.166 -5.748 1.00 83.19 103 VAL A CA 1
ATOM 800 C C . VAL A 1 103 ? 7.704 -12.423 -4.425 1.00 83.19 103 VAL A C 1
ATOM 802 O O . VAL A 1 103 ? 6.722 -11.905 -3.912 1.00 83.19 103 VAL A O 1
ATOM 805 N N . HIS A 1 104 ? 8.922 -12.344 -3.878 1.00 89.38 104 HIS A N 1
ATOM 806 C CA . HIS A 1 104 ? 9.206 -11.567 -2.675 1.00 89.38 104 HIS A CA 1
ATOM 807 C C . HIS A 1 104 ? 9.795 -10.212 -3.065 1.00 89.38 104 HIS A C 1
ATOM 809 O O . HIS A 1 104 ? 10.727 -10.177 -3.879 1.00 89.38 104 HIS A O 1
ATOM 815 N N . PRO A 1 105 ? 9.289 -9.106 -2.500 1.00 92.06 105 PRO A N 1
ATOM 816 C CA . PRO A 1 105 ? 9.913 -7.805 -2.660 1.00 92.06 105 PRO A CA 1
ATOM 817 C C . PRO A 1 105 ? 11.387 -7.820 -2.220 1.00 92.06 105 PRO A C 1
ATOM 819 O O . PRO A 1 105 ? 11.784 -8.555 -1.313 1.00 92.06 105 PRO A O 1
ATOM 822 N N . ASN A 1 106 ? 12.223 -7.046 -2.910 1.00 92.25 106 ASN A N 1
ATOM 823 C CA . ASN A 1 106 ? 13.567 -6.713 -2.433 1.00 92.25 106 ASN A CA 1
ATOM 824 C C . ASN A 1 106 ? 13.507 -5.465 -1.532 1.00 92.25 106 ASN A C 1
ATOM 826 O O . ASN A 1 106 ? 12.439 -4.888 -1.343 1.00 92.25 106 ASN A O 1
ATOM 830 N N . CYS A 1 107 ? 14.658 -4.978 -1.057 1.00 92.69 107 CYS A N 1
ATOM 831 C CA . CYS A 1 107 ? 14.719 -3.808 -0.173 1.00 92.69 107 CYS A CA 1
ATOM 832 C C . CYS A 1 107 ? 14.008 -2.558 -0.730 1.00 92.69 107 CYS A C 1
ATOM 834 O O . CYS A 1 107 ? 13.515 -1.742 0.044 1.00 92.69 107 CYS A O 1
ATOM 836 N N . ARG A 1 108 ? 13.937 -2.394 -2.059 1.00 93.56 108 ARG A N 1
ATOM 837 C CA . ARG A 1 108 ? 13.206 -1.288 -2.695 1.00 93.56 108 ARG A CA 1
ATOM 838 C C . ARG A 1 108 ? 11.701 -1.472 -2.534 1.00 93.56 108 ARG A C 1
ATOM 840 O O . ARG A 1 108 ? 11.007 -0.532 -2.163 1.00 93.56 108 ARG A O 1
ATOM 847 N N . GLY A 1 109 ? 11.199 -2.682 -2.776 1.00 93.81 109 GLY A N 1
ATOM 848 C CA . GLY A 1 109 ? 9.789 -3.011 -2.564 1.00 93.81 109 GLY A CA 1
ATOM 849 C C . GLY A 1 109 ? 9.386 -2.957 -1.095 1.00 93.81 109 GLY A C 1
ATOM 850 O O . GLY A 1 109 ? 8.368 -2.344 -0.775 1.00 93.81 109 GLY A O 1
ATOM 851 N N . ASP A 1 110 ? 10.228 -3.474 -0.200 1.00 93.62 110 ASP A N 1
ATOM 852 C CA . ASP A 1 110 ? 10.013 -3.382 1.248 1.00 93.62 110 ASP A CA 1
ATOM 853 C C . ASP A 1 110 ? 9.963 -1.923 1.715 1.00 93.62 110 ASP A C 1
ATOM 855 O O . ASP A 1 110 ? 9.105 -1.557 2.518 1.00 93.62 110 ASP A O 1
ATOM 859 N N . ARG A 1 111 ? 10.824 -1.052 1.167 1.00 93.94 111 ARG A N 1
ATOM 860 C CA . ARG A 1 111 ? 10.796 0.390 1.448 1.00 93.94 111 ARG A CA 1
ATOM 861 C C . ARG A 1 111 ? 9.469 1.028 1.041 1.00 93.94 111 ARG A C 1
ATOM 863 O O . ARG A 1 111 ? 8.903 1.793 1.824 1.00 93.94 111 ARG A O 1
ATOM 870 N N . VAL A 1 112 ? 8.954 0.720 -0.149 1.00 95.25 112 VAL A N 1
ATOM 871 C CA . VAL A 1 112 ? 7.641 1.225 -0.589 1.00 95.25 112 VAL A CA 1
ATOM 872 C C . VAL A 1 112 ? 6.545 0.767 0.371 1.00 95.25 112 VAL A C 1
ATOM 874 O O . VAL A 1 112 ? 5.777 1.588 0.862 1.00 95.25 112 VAL A O 1
ATOM 877 N N . MET A 1 113 ? 6.520 -0.520 0.713 1.00 95.44 113 MET A N 1
ATOM 878 C CA . MET A 1 113 ? 5.522 -1.069 1.634 1.00 95.44 113 MET A CA 1
ATOM 879 C C . MET A 1 113 ? 5.601 -0.419 3.023 1.00 95.44 113 MET A C 1
ATOM 881 O O . MET A 1 113 ? 4.582 -0.000 3.572 1.00 95.44 113 MET A O 1
ATOM 885 N N . ALA A 1 114 ? 6.805 -0.282 3.579 1.00 95.00 114 ALA A N 1
ATOM 886 C CA . ALA A 1 114 ? 7.020 0.318 4.891 1.00 95.00 114 ALA A CA 1
ATOM 887 C C . ALA A 1 114 ? 6.633 1.805 4.919 1.00 95.00 114 ALA A C 1
ATOM 889 O O . ALA A 1 114 ? 5.956 2.249 5.846 1.00 95.00 114 ALA A O 1
ATOM 890 N N . THR A 1 115 ? 7.016 2.577 3.899 1.00 95.06 115 THR A N 1
ATOM 891 C CA . THR A 1 115 ? 6.665 4.006 3.819 1.00 95.06 115 THR A CA 1
ATOM 892 C C . THR A 1 115 ? 5.156 4.217 3.686 1.00 95.06 115 THR A C 1
ATOM 894 O O . THR A 1 115 ? 4.621 5.088 4.371 1.00 95.06 115 THR A O 1
ATOM 897 N N . SER A 1 116 ? 4.450 3.378 2.922 1.00 95.88 116 SER A N 1
ATOM 898 C CA . SER A 1 116 ? 2.981 3.404 2.844 1.00 95.88 116 SER A CA 1
ATOM 899 C C . SER A 1 116 ? 2.302 3.038 4.167 1.00 95.88 116 SER A C 1
ATOM 901 O O . SER A 1 116 ? 1.304 3.654 4.535 1.00 95.88 116 SER A O 1
ATOM 903 N N . VAL A 1 117 ? 2.855 2.091 4.934 1.00 96.50 117 VAL A N 1
ATOM 904 C CA . VAL A 1 117 ? 2.367 1.790 6.292 1.00 96.50 117 VAL A CA 1
ATOM 905 C C . VAL A 1 117 ? 2.533 2.996 7.215 1.00 96.50 117 VAL A C 1
ATOM 907 O O . VAL A 1 117 ? 1.588 3.364 7.911 1.00 96.50 117 VAL A O 1
ATOM 910 N N . MET A 1 118 ? 3.703 3.638 7.206 1.00 95.88 118 MET A N 1
ATOM 911 C CA . MET A 1 118 ? 3.960 4.824 8.031 1.00 95.88 118 MET A CA 1
ATOM 912 C C . MET A 1 118 ? 3.037 5.990 7.664 1.00 95.88 118 MET A C 1
ATOM 914 O O . MET A 1 118 ? 2.523 6.674 8.550 1.00 95.88 118 MET A O 1
ATOM 918 N N . GLU A 1 119 ? 2.790 6.193 6.371 1.00 95.00 119 GLU A N 1
ATOM 919 C CA . GLU A 1 119 ? 1.847 7.193 5.872 1.00 95.00 119 GLU A CA 1
ATOM 920 C C . GLU A 1 119 ? 0.415 6.912 6.335 1.00 95.00 119 GLU A C 1
ATOM 922 O O . GLU A 1 119 ? -0.251 7.820 6.836 1.00 95.00 119 GLU A O 1
ATOM 927 N N . ALA A 1 120 ? -0.048 5.663 6.239 1.00 95.38 120 ALA A N 1
ATOM 928 C CA . ALA A 1 120 ? -1.385 5.274 6.682 1.00 95.38 120 ALA A CA 1
ATOM 929 C C . ALA A 1 120 ? -1.550 5.449 8.199 1.00 95.38 120 ALA A C 1
ATOM 931 O O . ALA A 1 120 ? -2.522 6.049 8.661 1.00 95.38 120 ALA A O 1
ATOM 932 N N . LEU A 1 121 ? -0.569 4.991 8.981 1.00 95.75 121 LEU A N 1
ATOM 933 C CA . LEU A 1 121 ? -0.551 5.162 10.433 1.00 95.75 121 LEU A CA 1
ATOM 934 C C . LEU A 1 121 ? -0.631 6.639 10.844 1.00 95.75 121 LEU A C 1
ATOM 936 O O . LEU A 1 121 ? -1.349 6.981 11.786 1.00 95.75 121 LEU A O 1
ATOM 940 N N . PHE A 1 122 ? 0.086 7.516 10.143 1.00 95.62 122 PHE A N 1
ATOM 941 C CA . PHE A 1 122 ? 0.027 8.954 10.393 1.00 95.62 122 PHE A CA 1
ATOM 942 C C . PHE A 1 122 ? -1.313 9.566 9.957 1.00 95.62 122 PHE A C 1
ATOM 944 O O . PHE A 1 122 ? -1.938 10.292 10.729 1.00 95.62 122 PHE A O 1
ATOM 951 N N . SER A 1 123 ? -1.802 9.218 8.765 1.00 94.06 123 SER A N 1
ATOM 952 C CA . SER A 1 123 ? -3.058 9.739 8.200 1.00 94.06 123 SER A CA 1
ATOM 953 C C . SER A 1 123 ? -4.274 9.387 9.060 1.00 94.06 123 SER A C 1
ATOM 955 O O . SER A 1 123 ? -5.183 10.199 9.235 1.00 94.06 123 SER A O 1
ATOM 957 N N . HIS A 1 124 ? -4.256 8.205 9.678 1.00 94.31 124 HIS A N 1
ATOM 958 C CA . HIS A 1 124 ? -5.283 7.756 10.618 1.00 94.31 124 HIS A CA 1
ATOM 959 C C . HIS A 1 124 ? -5.017 8.167 12.074 1.00 94.31 124 HIS A C 1
ATOM 961 O O . HIS A 1 124 ? -5.731 7.723 12.971 1.00 94.31 124 HIS A O 1
ATOM 967 N N . LYS A 1 125 ? -4.029 9.041 12.322 1.00 94.69 125 LYS A N 1
ATOM 968 C CA . LYS A 1 125 ? -3.684 9.583 13.650 1.00 94.69 125 LYS A CA 1
ATOM 969 C C . LYS A 1 125 ? -3.335 8.506 14.686 1.00 94.69 125 LYS A C 1
ATOM 971 O O . LYS A 1 125 ? -3.500 8.722 15.885 1.00 94.69 125 LYS A O 1
ATOM 976 N N . ILE A 1 126 ? -2.842 7.354 14.230 1.00 94.75 126 ILE A N 1
ATOM 977 C CA . ILE A 1 126 ? -2.301 6.298 15.097 1.00 94.75 126 ILE A CA 1
ATOM 978 C C . ILE A 1 126 ? -0.900 6.700 15.565 1.00 94.75 126 ILE A C 1
ATOM 980 O O . ILE A 1 126 ? -0.543 6.502 16.725 1.00 94.75 126 ILE A O 1
ATOM 984 N N . LEU A 1 127 ? -0.119 7.312 14.672 1.00 95.31 127 LEU A N 1
ATOM 985 C CA . LEU A 1 127 ? 1.148 7.955 15.006 1.00 95.31 127 LEU A CA 1
ATOM 986 C C . LEU A 1 127 ? 0.973 9.472 15.082 1.00 95.31 127 LEU A C 1
ATOM 988 O O . LEU A 1 127 ? 0.261 10.073 14.282 1.00 95.31 127 LEU A O 1
ATOM 992 N N . SER A 1 128 ? 1.681 10.102 16.020 1.00 94.12 128 SER A N 1
ATOM 993 C CA . SER A 1 128 ? 1.693 11.562 16.180 1.00 94.12 128 SER A CA 1
ATOM 994 C C . SER A 1 128 ? 2.563 12.279 15.144 1.00 94.12 128 SER A C 1
ATOM 996 O O . SER A 1 128 ? 2.417 13.485 14.947 1.00 94.12 128 SER A O 1
ATOM 998 N N . ARG A 1 129 ? 3.484 11.557 14.494 1.00 93.38 129 ARG A N 1
ATOM 999 C CA . ARG A 1 129 ? 4.386 12.067 13.456 1.00 93.38 129 ARG A CA 1
ATOM 1000 C C . ARG A 1 129 ? 4.533 11.038 12.343 1.00 93.38 129 ARG A C 1
ATOM 1002 O O . ARG A 1 129 ? 4.663 9.847 12.619 1.00 93.38 129 ARG A O 1
ATOM 1009 N N . GLY A 1 130 ? 4.519 11.521 11.108 1.00 90.56 130 GLY A N 1
ATOM 1010 C CA . GLY A 1 130 ? 4.731 10.730 9.903 1.00 90.56 130 GLY A CA 1
ATOM 1011 C C . GLY A 1 130 ? 6.069 11.034 9.242 1.00 90.56 130 GLY A C 1
ATOM 1012 O O . GLY A 1 130 ? 6.879 11.814 9.747 1.00 90.56 130 GLY A O 1
ATOM 1013 N N . LEU A 1 131 ? 6.272 10.415 8.086 1.00 89.94 131 LEU A N 1
ATOM 1014 C CA . LEU A 1 131 ? 7.330 10.786 7.154 1.00 89.94 131 LEU A CA 1
ATOM 1015 C C . LEU A 1 131 ? 6.856 11.977 6.313 1.00 89.94 131 LEU A C 1
ATOM 1017 O O . LEU A 1 131 ? 5.667 12.084 6.012 1.00 89.94 131 LEU A O 1
ATOM 1021 N N . ALA A 1 132 ? 7.774 12.857 5.920 1.00 89.62 132 ALA A N 1
ATOM 1022 C CA . ALA A 1 132 ? 7.455 13.907 4.965 1.00 89.62 132 ALA A CA 1
ATOM 1023 C C . ALA A 1 132 ? 7.569 13.273 3.578 1.00 89.62 132 ALA A C 1
ATOM 1025 O O . ALA A 1 132 ? 8.671 13.041 3.102 1.00 89.62 132 ALA A O 1
ATOM 1026 N N . LEU A 1 133 ? 6.455 12.882 2.966 1.00 93.44 133 LEU A N 1
ATOM 1027 C CA . LEU A 1 133 ? 6.491 12.125 1.718 1.00 93.44 133 LEU A CA 1
ATOM 1028 C C . LEU A 1 133 ? 5.926 12.949 0.568 1.00 93.44 133 LEU A C 1
ATOM 1030 O O . LEU A 1 133 ? 4.821 13.476 0.658 1.00 93.44 133 LEU A O 1
ATOM 1034 N N . GLY A 1 134 ? 6.674 13.005 -0.534 1.00 93.31 134 GLY A N 1
ATOM 1035 C CA . GLY A 1 134 ? 6.212 13.634 -1.769 1.00 93.31 134 GLY A CA 1
ATOM 1036 C C . GLY A 1 134 ? 5.147 12.797 -2.487 1.00 93.31 134 GLY A C 1
ATOM 1037 O O . GLY A 1 134 ? 4.840 11.666 -2.084 1.00 93.31 134 GLY A O 1
ATOM 1038 N N . SER A 1 135 ? 4.622 13.339 -3.590 1.00 93.44 135 SER A N 1
ATOM 1039 C CA . SER A 1 135 ? 3.713 12.631 -4.508 1.00 93.44 135 SER A CA 1
ATOM 1040 C C . SER A 1 135 ? 4.325 11.304 -4.965 1.00 93.44 135 SER A C 1
ATOM 1042 O O . SER A 1 135 ? 5.483 11.250 -5.384 1.00 93.44 135 SER A O 1
ATOM 1044 N N . ALA A 1 136 ? 3.546 10.222 -4.910 1.00 91.88 136 ALA A N 1
ATOM 1045 C CA . ALA A 1 136 ? 3.998 8.928 -5.411 1.00 91.88 136 ALA A CA 1
ATOM 1046 C C . ALA A 1 136 ? 4.218 8.974 -6.933 1.00 91.88 136 ALA A C 1
ATOM 1048 O O . ALA A 1 136 ? 5.223 8.464 -7.421 1.00 91.88 136 ALA A O 1
ATOM 1049 N N . GLU A 1 137 ? 3.338 9.655 -7.666 1.00 91.31 137 GLU A N 1
ATOM 1050 C CA . GLU A 1 137 ? 3.394 9.805 -9.123 1.00 91.31 137 GLU A CA 1
ATOM 1051 C C . GLU A 1 137 ? 4.704 10.452 -9.587 1.00 91.31 137 GLU A C 1
ATOM 1053 O O . GLU A 1 137 ? 5.269 10.051 -10.601 1.00 91.31 137 GLU A O 1
ATOM 1058 N N . GLN A 1 138 ? 5.201 11.437 -8.836 1.00 92.38 138 GLN A N 1
ATOM 1059 C CA . GLN A 1 138 ? 6.409 12.187 -9.186 1.00 92.38 138 GLN A CA 1
ATOM 1060 C C . GLN A 1 138 ? 7.689 11.576 -8.600 1.00 92.38 138 GLN A C 1
ATOM 1062 O O . GLN A 1 138 ? 8.755 11.660 -9.213 1.00 92.38 138 GLN A O 1
ATOM 1067 N N . CYS A 1 139 ? 7.612 10.988 -7.404 1.00 95.06 139 CYS A N 1
ATOM 1068 C CA . CYS A 1 139 ? 8.801 10.659 -6.616 1.00 95.06 139 CYS A CA 1
ATOM 1069 C C . CYS A 1 139 ? 9.140 9.166 -6.582 1.00 95.06 139 CYS A C 1
ATOM 1071 O O . CYS A 1 139 ? 10.310 8.819 -6.431 1.00 95.06 139 CYS A O 1
ATOM 1073 N N . LEU A 1 140 ? 8.151 8.273 -6.696 1.00 95.00 140 LEU A N 1
ATOM 1074 C CA . LEU A 1 140 ? 8.314 6.852 -6.365 1.00 95.00 140 LEU A CA 1
ATOM 1075 C C . LEU A 1 140 ? 9.388 6.148 -7.210 1.00 95.00 140 LEU A C 1
ATOM 1077 O O . LEU A 1 140 ? 10.181 5.375 -6.675 1.00 95.00 140 LEU A O 1
ATOM 1081 N N . GLY A 1 141 ? 9.410 6.422 -8.516 1.00 94.38 141 GLY A N 1
ATOM 1082 C CA . GLY A 1 141 ? 10.369 5.859 -9.473 1.00 94.38 141 GLY A CA 1
ATOM 1083 C C . GLY A 1 141 ? 11.561 6.767 -9.784 1.00 94.38 141 GLY A C 1
ATOM 1084 O O . GLY A 1 141 ? 12.276 6.510 -10.744 1.00 94.38 141 GLY A O 1
ATOM 1085 N N . ASN A 1 142 ? 11.768 7.854 -9.037 1.00 93.69 142 ASN A N 1
ATOM 1086 C CA . ASN A 1 142 ? 12.833 8.808 -9.341 1.00 93.69 142 ASN A CA 1
ATOM 1087 C C . ASN A 1 142 ? 14.160 8.380 -8.689 1.00 93.69 142 ASN A C 1
ATOM 1089 O O . ASN A 1 142 ? 14.220 8.138 -7.484 1.00 93.69 142 ASN A O 1
ATOM 1093 N N . SER A 1 143 ? 15.224 8.285 -9.487 1.00 93.44 143 SER A N 1
ATOM 1094 C CA . SER A 1 143 ? 16.562 7.849 -9.066 1.00 93.44 143 SER A CA 1
ATOM 1095 C C . SER A 1 143 ? 17.545 8.996 -8.795 1.00 93.44 143 SER A C 1
ATOM 1097 O O . SER A 1 143 ? 18.666 8.743 -8.352 1.00 93.44 143 SER A O 1
ATOM 1099 N N . ALA A 1 144 ? 17.156 10.255 -9.021 1.00 92.75 144 ALA A N 1
ATOM 1100 C CA . ALA A 1 144 ? 18.021 11.431 -8.883 1.00 92.75 144 ALA A CA 1
ATOM 1101 C C . ALA A 1 144 ? 18.180 11.899 -7.418 1.00 92.75 144 ALA A C 1
ATOM 1103 O O . ALA A 1 144 ? 18.012 13.071 -7.091 1.00 92.75 144 ALA A O 1
ATOM 1104 N N . CYS A 1 145 ? 18.525 10.985 -6.512 1.00 90.94 145 CYS A N 1
ATOM 1105 C CA . CYS A 1 145 ? 18.439 11.183 -5.059 1.00 90.94 145 CYS A CA 1
ATOM 1106 C C . CYS A 1 145 ? 19.225 12.386 -4.512 1.00 90.94 145 CYS A C 1
ATOM 1108 O O . CYS A 1 145 ? 18.832 12.949 -3.495 1.00 90.94 145 CYS A O 1
ATOM 1110 N N . GLY A 1 146 ? 20.317 12.784 -5.172 1.00 90.19 146 GLY A N 1
ATOM 1111 C CA . GLY A 1 146 ? 21.146 13.921 -4.755 1.00 90.19 146 GLY A CA 1
ATOM 1112 C C . GLY A 1 146 ? 20.569 15.300 -5.093 1.00 90.19 146 GLY A C 1
ATOM 1113 O O . GLY A 1 146 ? 21.007 16.287 -4.513 1.00 90.19 146 GLY A O 1
ATOM 1114 N N . SER A 1 147 ? 19.604 15.385 -6.015 1.00 91.94 147 SER A N 1
ATOM 1115 C CA . SER A 1 147 ? 18.986 16.650 -6.452 1.00 91.94 147 SER A CA 1
ATOM 1116 C C . SER A 1 147 ? 17.499 16.761 -6.105 1.00 91.94 147 SER A C 1
ATOM 1118 O O . SER A 1 147 ? 16.877 17.789 -6.367 1.00 91.94 147 SER A O 1
ATOM 1120 N N . MET A 1 148 ? 16.916 15.716 -5.519 1.00 93.19 148 MET A N 1
ATOM 1121 C CA . MET A 1 148 ? 15.517 15.690 -5.102 1.00 93.19 148 MET A CA 1
ATOM 1122 C C . MET A 1 148 ? 15.292 16.462 -3.800 1.00 93.19 148 MET A C 1
ATOM 1124 O O . MET A 1 148 ? 16.171 16.547 -2.942 1.00 93.19 148 MET A O 1
ATOM 1128 N N . SER A 1 149 ? 14.065 16.959 -3.607 1.00 95.00 149 SER A N 1
ATOM 1129 C CA . SER A 1 149 ? 13.636 17.403 -2.280 1.00 95.00 149 SER A CA 1
ATOM 1130 C C . SER A 1 149 ? 13.683 16.234 -1.290 1.00 95.00 149 SER A C 1
ATOM 1132 O O . SER A 1 149 ? 13.544 15.066 -1.675 1.00 95.00 149 SER A O 1
ATOM 1134 N N . LEU A 1 150 ? 13.838 16.544 0.001 1.00 92.75 150 LEU A N 1
ATOM 1135 C CA . LEU A 1 150 ? 13.870 15.532 1.061 1.00 92.75 150 LEU A CA 1
ATOM 1136 C C . LEU A 1 150 ? 12.642 14.613 1.002 1.00 92.75 150 LEU A C 1
ATOM 1138 O O . LEU A 1 150 ? 12.777 13.398 1.102 1.00 92.75 150 LEU A O 1
ATOM 1142 N N . GLU A 1 151 ? 11.463 15.185 0.769 1.00 94.81 151 GLU A N 1
ATOM 1143 C CA . GLU A 1 151 ? 10.195 14.456 0.711 1.00 94.81 151 GLU A CA 1
ATOM 1144 C C . GLU A 1 151 ? 10.156 13.412 -0.406 1.00 94.81 151 GLU A C 1
ATOM 1146 O O . GLU A 1 151 ? 9.652 12.293 -0.265 1.00 94.81 151 GLU A O 1
ATOM 1151 N N . CYS A 1 152 ? 10.721 13.792 -1.543 1.00 95.06 152 CYS A N 1
ATOM 1152 C CA . CYS A 1 152 ? 10.738 12.999 -2.752 1.00 95.06 152 CYS A CA 1
ATOM 1153 C C . CYS A 1 152 ? 11.819 11.903 -2.635 1.00 95.06 152 CYS A C 1
ATOM 1155 O O . CYS A 1 152 ? 11.580 10.748 -2.991 1.00 95.06 152 CYS A O 1
ATOM 1157 N N . CYS A 1 153 ? 12.965 12.226 -2.024 1.00 93.19 153 CYS A N 1
ATOM 1158 C CA . CYS A 1 153 ? 14.007 11.259 -1.669 1.00 93.19 153 CYS A CA 1
ATOM 1159 C C . CYS A 1 153 ? 13.515 10.225 -0.637 1.00 93.19 153 CYS A C 1
ATOM 1161 O O . CYS A 1 153 ? 13.815 9.035 -0.757 1.00 93.19 153 CYS A O 1
ATOM 1163 N N . GLN A 1 154 ? 12.710 10.639 0.351 1.00 92.56 154 GLN A N 1
ATOM 1164 C CA . GLN A 1 154 ? 12.091 9.724 1.317 1.00 92.56 154 GLN A CA 1
ATOM 1165 C C . GLN A 1 154 ? 11.106 8.764 0.636 1.00 92.56 154 GLN A C 1
ATOM 1167 O O . GLN A 1 154 ? 11.181 7.557 0.889 1.00 92.56 154 GLN A O 1
ATOM 1172 N N . ARG A 1 155 ? 10.254 9.270 -0.267 1.00 94.62 155 ARG A N 1
ATOM 1173 C CA . ARG A 1 155 ? 9.270 8.471 -1.019 1.00 94.62 155 ARG A CA 1
ATOM 1174 C C . ARG A 1 155 ? 9.896 7.508 -2.035 1.00 94.62 155 ARG A C 1
ATOM 1176 O O . ARG A 1 155 ? 9.338 6.435 -2.250 1.00 94.62 155 ARG A O 1
ATOM 1183 N N . SER A 1 156 ? 11.000 7.884 -2.680 1.00 95.12 156 SER A N 1
ATOM 1184 C CA . SER A 1 156 ? 11.581 7.098 -3.775 1.00 95.12 156 SER A CA 1
ATOM 1185 C C . SER A 1 156 ? 11.939 5.671 -3.352 1.00 95.12 156 SER A C 1
ATOM 1187 O O . SER A 1 156 ? 12.606 5.447 -2.339 1.00 95.12 156 SER A O 1
ATOM 1189 N N . ALA A 1 157 ? 11.539 4.705 -4.180 1.00 95.25 157 ALA A N 1
ATOM 1190 C CA . ALA A 1 157 ? 11.937 3.307 -4.053 1.00 95.25 157 ALA A CA 1
ATOM 1191 C C . ALA A 1 157 ? 13.410 3.082 -4.437 1.00 95.25 157 ALA A C 1
ATOM 1193 O O . ALA A 1 157 ? 14.005 2.072 -4.063 1.00 95.25 157 ALA A O 1
ATOM 1194 N N . LEU A 1 158 ? 13.986 3.997 -5.222 1.00 94.44 158 LEU A N 1
ATOM 1195 C CA . LEU A 1 158 ? 15.307 3.849 -5.836 1.00 94.44 158 LEU A CA 1
ATOM 1196 C C . LEU A 1 158 ? 16.411 4.525 -5.028 1.00 94.44 158 LEU A C 1
ATOM 1198 O O . LEU A 1 158 ? 17.584 4.200 -5.208 1.00 94.44 158 LEU A O 1
ATOM 1202 N N . CYS A 1 159 ? 16.042 5.421 -4.115 1.00 90.88 159 CYS A N 1
ATOM 1203 C CA . CYS A 1 159 ? 16.988 6.025 -3.198 1.00 90.88 159 CYS A CA 1
ATOM 1204 C C . CYS A 1 159 ? 17.347 5.066 -2.066 1.00 90.88 159 CYS A C 1
ATOM 1206 O O . CYS A 1 159 ? 16.489 4.442 -1.440 1.00 90.88 159 CYS A O 1
ATOM 1208 N N . TYR A 1 160 ? 18.636 4.983 -1.768 1.00 74.81 160 TYR A N 1
ATOM 1209 C CA . TYR A 1 160 ? 19.174 4.305 -0.599 1.00 74.81 160 TYR A CA 1
ATOM 1210 C C . TYR A 1 160 ? 20.214 5.216 0.045 1.00 74.81 160 TYR A C 1
ATOM 1212 O O . TYR A 1 160 ? 20.881 5.992 -0.637 1.00 74.81 160 TYR A O 1
ATOM 1220 N N . VAL A 1 161 ? 20.306 5.153 1.371 1.00 57.72 161 VAL A N 1
ATOM 1221 C CA . VAL A 1 161 ? 21.452 5.728 2.074 1.00 57.72 161 VAL A CA 1
ATOM 1222 C C . VAL A 1 161 ? 22.604 4.768 1.794 1.00 57.72 161 VAL A C 1
ATOM 1224 O O . VAL A 1 161 ? 22.487 3.585 2.117 1.00 57.72 161 VAL A O 1
ATOM 1227 N N . ALA A 1 162 ? 23.615 5.244 1.070 1.00 48.69 162 ALA A N 1
ATOM 1228 C CA . ALA A 1 162 ? 24.851 4.504 0.836 1.00 48.69 162 ALA A CA 1
ATOM 1229 C C . ALA A 1 162 ? 25.701 4.464 2.110 1.00 48.69 162 ALA A C 1
ATOM 1231 O O . ALA A 1 162 ? 25.647 5.457 2.873 1.00 48.69 162 ALA A O 1
#